Protein AF-A0A1B6IFI0-F1 (afdb_monomer_lite)

Organism: NCBI:txid320908

Structure (mmCIF, N/CA/C/O backbone):
data_AF-A0A1B6IFI0-F1
#
_entry.id   AF-A0A1B6IFI0-F1
#
loop_
_atom_site.group_PDB
_atom_site.id
_atom_site.type_symbol
_atom_site.label_atom_id
_atom_site.label_alt_id
_atom_site.label_comp_id
_atom_site.label_asym_id
_atom_site.label_entity_id
_atom_site.label_seq_id
_atom_site.pdbx_PDB_ins_code
_atom_site.Cartn_x
_atom_site.Cartn_y
_atom_site.Cartn_z
_atom_site.occupancy
_atom_site.B_iso_or_equiv
_atom_site.auth_seq_id
_atom_site.auth_comp_id
_atom_site.auth_asym_id
_atom_site.auth_atom_id
_atom_site.pdbx_PDB_model_num
ATOM 1 N N . MET A 1 1 ? 90.945 -7.668 -71.531 1.00 43.22 1 MET A N 1
ATOM 2 C CA . MET A 1 1 ? 91.326 -7.319 -70.147 1.00 43.22 1 MET A CA 1
ATOM 3 C C . MET A 1 1 ? 90.158 -6.629 -69.478 1.00 43.22 1 MET A C 1
ATOM 5 O O . MET A 1 1 ? 89.790 -5.528 -69.859 1.00 43.22 1 MET A O 1
ATOM 9 N N . PHE A 1 2 ? 89.547 -7.349 -68.543 1.00 42.88 2 PHE A N 1
ATOM 10 C CA . PHE A 1 2 ? 88.543 -6.871 -67.605 1.00 42.88 2 PHE A CA 1
ATOM 11 C C . PHE A 1 2 ? 89.024 -5.601 -66.889 1.00 42.88 2 PHE A C 1
ATOM 13 O O . PHE A 1 2 ? 90.138 -5.586 -66.376 1.00 42.88 2 PHE A O 1
ATOM 20 N N . SER A 1 3 ? 88.173 -4.583 -66.767 1.00 44.81 3 SER A N 1
ATOM 21 C CA . SER A 1 3 ? 88.287 -3.635 -65.657 1.00 44.81 3 SER A CA 1
ATOM 22 C C . SER A 1 3 ? 86.923 -3.486 -65.003 1.00 44.81 3 SER A C 1
ATOM 24 O O . SER A 1 3 ? 86.019 -2.798 -65.475 1.00 44.81 3 SER A O 1
ATOM 26 N N . LEU A 1 4 ? 86.790 -4.237 -63.916 1.00 54.78 4 LEU A N 1
ATOM 27 C CA . LEU A 1 4 ? 85.692 -4.325 -62.962 1.00 54.78 4 LEU A CA 1
ATOM 28 C C . LEU A 1 4 ? 85.466 -3.006 -62.190 1.00 54.78 4 LEU A C 1
ATOM 30 O O . LEU A 1 4 ? 85.262 -3.033 -60.984 1.00 54.78 4 LEU A O 1
ATOM 34 N N . VAL A 1 5 ? 85.492 -1.839 -62.839 1.00 56.81 5 VAL A N 1
ATOM 35 C CA . VAL A 1 5 ? 85.376 -0.545 -62.130 1.00 56.81 5 VAL A CA 1
ATOM 36 C C . VAL A 1 5 ? 83.971 0.067 -62.217 1.00 56.81 5 VAL A C 1
ATOM 38 O O . VAL A 1 5 ? 83.626 0.931 -61.420 1.00 56.81 5 VAL A O 1
ATOM 41 N N . GLN A 1 6 ? 83.074 -0.462 -63.056 1.00 54.28 6 GLN A N 1
ATOM 42 C CA . GLN A 1 6 ? 81.660 -0.042 -63.058 1.00 54.28 6 GLN A CA 1
ATOM 43 C C . GLN A 1 6 ? 80.731 -0.877 -62.159 1.00 54.28 6 GLN A C 1
ATOM 45 O O . GLN A 1 6 ? 79.549 -0.563 -62.049 1.00 54.28 6 GLN A O 1
ATOM 50 N N . ARG A 1 7 ? 81.230 -1.912 -61.465 1.00 52.59 7 ARG A N 1
ATOM 51 C CA . ARG A 1 7 ? 80.404 -2.732 -60.550 1.00 52.59 7 ARG A CA 1
ATOM 52 C C . ARG A 1 7 ? 80.534 -2.376 -59.067 1.00 52.59 7 ARG A C 1
ATOM 54 O O . ARG A 1 7 ? 79.686 -2.800 -58.287 1.00 52.59 7 ARG A O 1
ATOM 61 N N . ILE A 1 8 ? 81.534 -1.586 -58.672 1.00 53.62 8 ILE A N 1
ATOM 62 C CA . ILE A 1 8 ? 81.808 -1.322 -57.247 1.00 53.62 8 ILE A CA 1
ATOM 63 C C . ILE A 1 8 ? 80.879 -0.237 -56.669 1.00 53.62 8 ILE A C 1
ATOM 65 O O . ILE A 1 8 ? 80.496 -0.308 -55.503 1.00 53.62 8 ILE A O 1
ATOM 69 N N . ASN A 1 9 ? 80.399 0.707 -57.483 1.00 58.53 9 ASN A N 1
ATOM 70 C CA . ASN A 1 9 ? 79.661 1.858 -56.946 1.00 58.53 9 ASN A CA 1
ATOM 71 C C . ASN A 1 9 ? 78.161 1.598 -56.723 1.00 58.53 9 ASN A C 1
ATOM 73 O O . ASN A 1 9 ? 77.570 2.183 -55.822 1.00 58.53 9 ASN A O 1
ATOM 77 N N . ALA A 1 10 ? 77.527 0.696 -57.480 1.00 56.41 10 ALA A N 1
ATOM 78 C CA . ALA A 1 10 ? 76.082 0.463 -57.354 1.00 56.41 10 ALA A CA 1
ATOM 79 C C . ALA A 1 10 ? 75.700 -0.363 -56.108 1.00 56.41 10 ALA A C 1
ATOM 81 O O . ALA A 1 10 ? 74.635 -0.152 -55.527 1.00 56.41 10 ALA A O 1
ATOM 82 N N . LEU A 1 11 ? 76.569 -1.291 -55.685 1.00 57.09 11 LEU A N 1
ATOM 83 C CA . LEU A 1 11 ? 76.360 -2.111 -54.485 1.00 57.09 11 LEU A CA 1
ATOM 84 C C . LEU A 1 11 ? 76.572 -1.300 -53.200 1.00 57.09 11 LEU A C 1
ATOM 86 O O . LEU A 1 11 ? 75.795 -1.448 -52.260 1.00 57.09 11 LEU A O 1
ATOM 90 N N . SER A 1 12 ? 77.563 -0.402 -53.197 1.00 59.94 12 SER A N 1
ATOM 91 C CA . SER A 1 12 ? 77.861 0.482 -52.064 1.00 59.94 12 SER A CA 1
ATOM 92 C C . SER A 1 12 ? 76.740 1.503 -51.822 1.00 59.94 12 SER A C 1
ATOM 94 O O . SER A 1 12 ? 76.263 1.653 -50.702 1.00 59.94 12 SER A O 1
ATOM 96 N N . ILE A 1 13 ? 76.204 2.112 -52.890 1.00 59.84 13 ILE A N 1
ATOM 97 C CA . ILE A 1 13 ? 75.098 3.083 -52.788 1.00 59.84 13 ILE A CA 1
ATOM 98 C C . ILE A 1 13 ? 73.810 2.418 -52.281 1.00 59.84 13 ILE A C 1
ATOM 100 O O . ILE A 1 13 ? 73.127 2.979 -51.426 1.00 59.84 13 ILE A O 1
ATOM 104 N N . LYS A 1 14 ? 73.487 1.203 -52.753 1.00 57.88 14 LYS A N 1
ATOM 105 C CA . LYS A 1 14 ? 72.350 0.435 -52.220 1.00 57.88 14 LYS A CA 1
ATOM 106 C C . LYS A 1 14 ? 72.544 0.117 -50.738 1.00 57.88 14 LYS A C 1
ATOM 108 O O . LYS A 1 14 ? 71.630 0.365 -49.961 1.00 57.88 14 LYS A O 1
ATOM 113 N N . ALA A 1 15 ? 73.725 -0.365 -50.342 1.00 60.06 15 ALA A N 1
ATOM 114 C CA . ALA A 1 15 ? 74.034 -0.677 -48.947 1.00 60.06 15 ALA A CA 1
ATOM 115 C C . ALA A 1 15 ? 73.884 0.546 -48.020 1.00 60.06 15 ALA A C 1
ATOM 117 O O . ALA A 1 15 ? 73.305 0.413 -46.946 1.00 60.06 15 ALA A O 1
ATOM 118 N N . GLN A 1 16 ? 74.298 1.739 -48.466 1.00 57.91 16 GLN A N 1
ATOM 119 C CA . GLN A 1 16 ? 74.162 2.991 -47.707 1.00 57.91 16 GLN A CA 1
ATOM 120 C C . GLN A 1 16 ? 72.702 3.461 -47.544 1.00 57.91 16 GLN A C 1
ATOM 122 O O . GLN A 1 16 ? 72.345 4.050 -46.525 1.00 57.91 16 GLN A O 1
ATOM 127 N N . ILE A 1 17 ? 71.838 3.210 -48.536 1.00 58.06 17 ILE A N 1
ATOM 128 C CA . ILE A 1 17 ? 70.408 3.564 -48.471 1.00 58.06 17 ILE A CA 1
ATOM 129 C C . ILE A 1 17 ? 69.674 2.663 -47.464 1.00 58.06 17 ILE A C 1
ATOM 131 O O . ILE A 1 17 ? 68.811 3.141 -46.729 1.00 58.06 17 ILE A O 1
ATOM 135 N N . TYR A 1 18 ? 70.039 1.378 -47.373 1.00 57.50 18 TYR A N 1
ATOM 136 C CA . TYR A 1 18 ? 69.398 0.438 -46.445 1.00 57.50 18 TYR A CA 1
ATOM 137 C C . TYR A 1 18 ? 69.773 0.668 -44.974 1.00 57.50 18 TYR A C 1
ATOM 139 O O . TYR A 1 18 ? 68.960 0.375 -44.100 1.00 57.50 18 TYR A O 1
ATOM 147 N N . THR A 1 19 ? 70.954 1.218 -44.671 1.00 57.12 19 THR A N 1
ATOM 148 C CA . THR A 1 19 ? 71.347 1.502 -43.279 1.00 57.12 19 THR A CA 1
ATOM 149 C C . THR A 1 19 ? 70.614 2.704 -42.686 1.00 57.12 19 THR A C 1
ATOM 151 O O . THR A 1 19 ? 70.298 2.697 -41.500 1.00 57.12 19 THR A O 1
ATOM 154 N N . ASN A 1 20 ? 70.290 3.715 -43.498 1.00 57.56 20 ASN A N 1
ATOM 155 C CA . ASN A 1 20 ? 69.683 4.957 -43.003 1.00 57.56 20 ASN A CA 1
ATOM 156 C C . ASN A 1 20 ? 68.169 4.840 -42.761 1.00 57.56 20 ASN A C 1
ATOM 158 O O . ASN A 1 20 ? 67.627 5.562 -41.933 1.00 57.56 20 ASN A O 1
ATOM 162 N N . VAL A 1 21 ? 67.491 3.897 -43.424 1.00 56.75 21 VAL A N 1
ATOM 163 C CA . VAL A 1 21 ? 66.049 3.641 -43.231 1.00 56.75 21 VAL A CA 1
ATOM 164 C C . VAL A 1 21 ? 65.765 2.871 -41.931 1.00 56.75 21 VAL A C 1
ATOM 166 O O . VAL A 1 21 ? 64.650 2.909 -41.420 1.00 56.75 21 VAL A O 1
ATOM 169 N N . LEU A 1 22 ? 66.763 2.186 -41.360 1.00 56.03 22 LEU A N 1
ATOM 170 C CA . LEU A 1 22 ? 66.573 1.313 -40.193 1.00 56.03 22 LEU A CA 1
ATOM 171 C C . LEU A 1 22 ? 66.875 1.977 -38.838 1.00 56.03 22 LEU A C 1
ATOM 173 O O . LEU A 1 22 ? 66.548 1.393 -37.807 1.00 56.03 22 LEU A O 1
ATOM 177 N N . ALA A 1 23 ? 67.468 3.175 -38.812 1.00 54.25 23 ALA A N 1
ATOM 178 C CA . ALA A 1 23 ? 67.821 3.865 -37.565 1.00 54.25 23 ALA A CA 1
ATOM 179 C C . ALA A 1 23 ? 66.825 4.968 -37.149 1.00 54.25 23 ALA A C 1
ATOM 181 O O . ALA A 1 23 ? 66.835 5.394 -35.995 1.00 54.25 23 ALA A O 1
ATOM 182 N N . GLU A 1 24 ? 65.909 5.379 -38.031 1.00 57.81 24 GLU A N 1
ATOM 183 C CA . GLU A 1 24 ? 64.777 6.259 -37.701 1.00 57.81 24 GLU A CA 1
ATOM 184 C C . GLU A 1 24 ? 63.541 5.448 -37.292 1.00 57.81 24 GLU A C 1
ATOM 186 O O . GLU A 1 24 ? 62.456 5.554 -37.854 1.00 57.81 24 GLU A O 1
ATOM 191 N N . ALA A 1 25 ? 63.692 4.607 -36.276 1.00 56.91 25 ALA A N 1
ATOM 192 C CA . ALA A 1 25 ? 62.550 4.035 -35.581 1.00 56.91 25 ALA A CA 1
ATOM 193 C C . ALA A 1 25 ? 62.842 4.041 -34.084 1.00 56.91 25 ALA A C 1
ATOM 195 O O . ALA A 1 25 ? 63.035 3.008 -33.445 1.00 56.91 25 ALA A O 1
ATOM 196 N N . VAL A 1 26 ? 62.861 5.246 -33.508 1.00 61.31 26 VAL A N 1
ATOM 197 C CA . VAL A 1 26 ? 62.594 5.434 -32.081 1.00 61.31 26 VAL A CA 1
ATOM 198 C C . VAL A 1 26 ? 61.193 4.882 -31.829 1.00 61.31 26 VAL A C 1
ATOM 200 O O . VAL A 1 26 ? 60.188 5.576 -31.970 1.00 61.31 26 VAL A O 1
ATOM 203 N N . ILE A 1 27 ? 61.106 3.602 -31.475 1.00 59.66 27 ILE A N 1
ATOM 204 C CA . ILE A 1 27 ? 59.866 3.008 -30.990 1.00 59.66 27 ILE A CA 1
ATOM 205 C C . ILE A 1 27 ? 59.710 3.490 -29.548 1.00 59.66 27 ILE A C 1
ATOM 207 O O . ILE A 1 27 ? 60.018 2.775 -28.592 1.00 59.66 27 ILE A O 1
ATOM 211 N N . SER A 1 28 ? 59.226 4.723 -29.381 1.00 64.12 28 SER A N 1
ATOM 212 C CA . SER A 1 28 ? 58.573 5.093 -28.132 1.00 64.12 28 SER A CA 1
ATOM 213 C C . SER A 1 28 ? 57.324 4.217 -28.031 1.00 64.12 28 SER A C 1
ATOM 215 O O . SER A 1 28 ? 56.277 4.480 -28.620 1.00 64.12 28 SER A O 1
ATOM 217 N N . ARG A 1 29 ? 57.440 3.087 -27.328 1.00 59.38 29 ARG A N 1
ATOM 218 C CA . ARG A 1 29 ? 56.262 2.331 -26.906 1.00 59.38 29 ARG A CA 1
ATOM 219 C C . ARG A 1 29 ? 55.622 3.163 -25.810 1.00 59.38 29 ARG A C 1
ATOM 221 O O . ARG A 1 29 ? 55.911 2.977 -24.632 1.00 59.38 29 ARG A O 1
ATOM 228 N N . GLY A 1 30 ? 54.842 4.161 -26.222 1.00 61.75 30 GLY A N 1
ATOM 229 C CA . GLY A 1 30 ? 54.028 4.949 -25.317 1.00 61.75 30 GLY A CA 1
ATOM 230 C C . GLY A 1 30 ? 53.283 3.999 -24.390 1.00 61.75 30 GLY A C 1
ATOM 231 O O . GLY A 1 30 ? 52.768 2.968 -24.830 1.00 61.75 30 GLY A O 1
ATOM 232 N N . ALA A 1 31 ? 53.269 4.327 -23.099 1.00 65.06 31 ALA A N 1
ATOM 233 C CA . ALA A 1 31 ? 52.416 3.647 -22.145 1.00 65.06 31 ALA A CA 1
ATOM 234 C C . ALA A 1 31 ? 51.014 3.543 -22.757 1.00 65.06 31 ALA A C 1
ATOM 236 O O . ALA A 1 31 ? 50.441 4.562 -23.160 1.00 65.06 31 ALA A O 1
ATOM 237 N N . SER A 1 32 ? 50.480 2.321 -22.862 1.00 65.00 32 SER A N 1
ATOM 238 C CA . SER A 1 32 ? 49.074 2.140 -23.206 1.00 65.00 32 SER A CA 1
ATOM 239 C C . SER A 1 32 ? 48.291 3.017 -22.245 1.00 65.00 32 SER A C 1
ATOM 241 O O . SER A 1 32 ? 48.352 2.821 -21.028 1.00 65.00 32 SER A O 1
ATOM 243 N N . LYS A 1 33 ? 47.605 4.022 -22.795 1.00 64.50 33 LYS A N 1
ATOM 244 C CA . LYS A 1 33 ? 46.722 4.896 -22.031 1.00 64.50 33 LYS A CA 1
ATOM 245 C C . LYS A 1 33 ? 45.858 3.994 -21.160 1.00 64.50 33 LYS A C 1
ATOM 247 O O . LYS A 1 33 ? 45.363 2.975 -21.645 1.00 64.50 33 LYS A O 1
ATOM 252 N N . LYS A 1 34 ? 45.706 4.332 -19.879 1.00 65.25 34 LYS A N 1
ATOM 253 C CA . LYS A 1 34 ? 44.758 3.651 -18.998 1.00 65.25 34 LYS A CA 1
ATOM 254 C C . LYS A 1 34 ? 43.383 3.856 -19.634 1.00 65.25 34 LYS A C 1
ATOM 256 O O . LYS A 1 34 ? 42.775 4.910 -19.470 1.00 65.25 34 LYS A O 1
ATOM 261 N N . ALA A 1 35 ? 42.949 2.907 -20.458 1.00 67.00 35 ALA A N 1
ATOM 262 C CA . ALA A 1 35 ? 41.643 2.922 -21.085 1.00 67.00 35 ALA A CA 1
ATOM 263 C C . ALA A 1 35 ? 40.651 2.570 -19.978 1.00 67.00 35 ALA A C 1
ATOM 265 O O . ALA A 1 35 ? 40.267 1.419 -19.797 1.00 67.00 35 ALA A O 1
ATOM 266 N N . GLY A 1 36 ? 40.323 3.563 -19.151 1.00 71.31 36 GLY A N 1
ATOM 267 C CA . GLY A 1 36 ? 39.222 3.460 -18.214 1.00 71.31 36 GLY A CA 1
ATOM 268 C C . GLY A 1 36 ? 37.954 3.279 -19.032 1.00 71.31 36 GLY A C 1
ATOM 269 O O . GLY A 1 36 ? 37.512 4.213 -19.699 1.00 71.31 36 GLY A O 1
ATOM 270 N N . GLY A 1 37 ? 37.396 2.070 -19.027 1.00 76.31 37 GLY A N 1
ATOM 271 C CA . GLY A 1 37 ? 36.062 1.850 -19.561 1.00 76.31 37 GLY A CA 1
ATOM 272 C C . GLY A 1 37 ? 35.095 2.765 -18.819 1.00 76.31 37 GLY A C 1
ATOM 273 O O . GLY A 1 37 ? 35.035 2.737 -17.590 1.00 76.31 37 GLY A O 1
ATOM 274 N N . SER A 1 38 ? 34.358 3.600 -19.553 1.00 75.19 38 SER A N 1
ATOM 275 C CA . SER A 1 38 ? 33.235 4.324 -18.965 1.00 75.19 38 SER A CA 1
ATOM 276 C C . SER A 1 38 ? 32.259 3.286 -18.422 1.00 75.19 38 SER A C 1
ATOM 278 O O . SER A 1 38 ? 31.816 2.394 -19.154 1.00 75.19 38 SER A O 1
ATOM 280 N N . THR A 1 39 ? 31.954 3.361 -17.129 1.00 74.00 39 THR A N 1
ATOM 281 C CA . THR A 1 39 ? 30.916 2.521 -16.551 1.00 74.00 39 THR A CA 1
ATOM 282 C C . THR A 1 39 ? 29.591 2.933 -17.187 1.00 74.00 39 THR A C 1
ATOM 284 O O . THR A 1 39 ? 29.058 4.008 -16.922 1.00 74.00 39 THR A O 1
ATOM 287 N N . LYS A 1 40 ? 29.027 2.074 -18.046 1.00 74.31 40 LYS A N 1
ATOM 288 C CA . LYS A 1 40 ? 27.644 2.209 -18.532 1.00 74.31 40 LYS A CA 1
ATOM 289 C C . LYS A 1 40 ? 26.680 1.791 -17.425 1.00 74.31 40 LYS A C 1
ATOM 291 O O . LYS A 1 40 ? 25.867 0.885 -17.579 1.00 74.31 40 LYS A O 1
ATOM 296 N N . ASN A 1 41 ? 26.802 2.431 -16.270 1.00 75.06 41 ASN A N 1
ATOM 297 C CA . ASN A 1 41 ? 25.841 2.264 -15.205 1.00 75.06 41 ASN A CA 1
ATOM 298 C C . ASN A 1 41 ? 24.624 3.086 -15.615 1.00 75.06 41 ASN A C 1
ATOM 300 O O . ASN A 1 41 ? 24.639 4.313 -15.527 1.00 75.06 41 ASN A O 1
ATOM 304 N N . HIS A 1 42 ? 23.570 2.410 -16.072 1.00 73.12 42 HIS A N 1
ATOM 305 C CA . HIS A 1 42 ? 22.232 2.985 -16.221 1.00 73.12 42 HIS A CA 1
ATOM 306 C C . HIS A 1 42 ? 21.655 3.260 -14.822 1.00 73.12 42 HIS A C 1
ATOM 308 O O . HIS A 1 42 ? 20.724 2.611 -14.351 1.00 73.12 42 HIS A O 1
ATOM 314 N N . GLY A 1 43 ? 22.316 4.161 -14.099 1.00 75.38 43 GLY A N 1
ATOM 315 C CA . GLY A 1 43 ? 22.054 4.475 -12.711 1.00 75.38 43 GLY A CA 1
ATOM 316 C C . GLY A 1 43 ? 20.896 5.450 -12.586 1.00 75.38 43 GLY A C 1
ATOM 317 O O . GLY A 1 43 ? 20.816 6.437 -13.309 1.00 75.38 43 GLY A O 1
ATOM 318 N N . ASN A 1 44 ? 20.058 5.180 -11.589 1.00 73.06 44 ASN A N 1
ATOM 319 C CA . ASN A 1 44 ? 18.941 5.991 -11.104 1.00 73.06 44 ASN A CA 1
ATOM 320 C C . ASN A 1 44 ? 17.619 5.825 -11.859 1.00 73.06 44 ASN A C 1
ATOM 322 O O . ASN A 1 44 ? 17.075 6.751 -12.461 1.00 73.06 44 ASN A O 1
ATOM 326 N N . ALA A 1 45 ? 16.998 4.658 -11.668 1.00 79.19 45 ALA A N 1
ATOM 327 C CA . ALA A 1 45 ? 15.546 4.578 -11.748 1.00 79.19 45 ALA A CA 1
ATOM 328 C C . ALA A 1 45 ? 14.928 5.511 -10.690 1.00 79.19 45 ALA A C 1
ATOM 330 O O . ALA A 1 45 ? 15.278 5.455 -9.507 1.00 79.19 45 ALA A O 1
ATOM 331 N N . ARG A 1 46 ? 13.985 6.367 -11.106 1.00 87.69 46 ARG A N 1
ATOM 332 C CA . ARG A 1 46 ? 13.248 7.232 -10.175 1.00 87.69 46 ARG A CA 1
ATOM 333 C C . ARG A 1 46 ? 12.596 6.375 -9.089 1.00 87.69 46 ARG A C 1
ATOM 335 O O . ARG A 1 46 ? 11.911 5.392 -9.390 1.00 87.69 46 ARG A O 1
ATOM 342 N N . ARG A 1 47 ? 12.782 6.767 -7.823 1.00 82.88 47 ARG A N 1
ATOM 343 C CA . ARG A 1 47 ? 12.134 6.101 -6.687 1.00 82.88 47 ARG A CA 1
ATOM 344 C C . ARG A 1 47 ? 10.622 6.124 -6.892 1.00 82.88 47 ARG A C 1
ATOM 346 O O . ARG A 1 47 ? 10.019 7.177 -7.096 1.00 82.88 47 ARG A O 1
ATOM 353 N N . LYS A 1 48 ? 10.003 4.948 -6.832 1.00 88.19 48 LYS A N 1
ATOM 354 C CA . LYS A 1 48 ? 8.545 4.825 -6.858 1.00 88.19 48 LYS A CA 1
ATOM 355 C C . LYS A 1 48 ? 8.029 5.209 -5.472 1.00 88.19 48 LYS A C 1
ATOM 357 O O . LYS A 1 48 ? 8.510 4.671 -4.481 1.00 88.19 48 LYS A O 1
ATOM 362 N N . ARG A 1 49 ? 7.056 6.123 -5.403 1.00 92.06 49 ARG A N 1
ATOM 363 C CA . ARG A 1 49 ? 6.428 6.610 -4.157 1.00 92.06 49 ARG A CA 1
ATOM 364 C C . ARG A 1 49 ? 5.490 5.554 -3.547 1.00 92.06 49 ARG A C 1
ATOM 366 O O . ARG A 1 49 ? 4.282 5.775 -3.469 1.00 92.06 49 ARG A O 1
ATOM 373 N N . ARG A 1 50 ? 6.036 4.382 -3.222 1.00 93.25 50 ARG A N 1
ATOM 374 C CA . ARG A 1 50 ? 5.359 3.263 -2.548 1.00 93.25 50 ARG A CA 1
ATOM 375 C C . ARG A 1 50 ? 5.321 3.511 -1.036 1.00 93.25 50 ARG A C 1
ATOM 377 O O . ARG A 1 50 ? 6.142 4.268 -0.530 1.00 93.25 50 ARG A O 1
ATOM 384 N N . GLY A 1 51 ? 4.362 2.905 -0.350 1.00 94.06 51 GLY A N 1
ATOM 385 C CA . GLY A 1 51 ? 4.146 3.051 1.086 1.00 94.06 51 GLY A CA 1
ATOM 386 C C . GLY A 1 51 ? 2.668 3.031 1.471 1.00 94.06 51 GLY A C 1
ATOM 387 O O . GLY A 1 51 ? 1.786 2.801 0.636 1.00 94.06 51 GLY A O 1
ATOM 388 N N . ILE A 1 52 ? 2.423 3.297 2.750 1.00 95.38 52 ILE A N 1
ATOM 389 C CA . ILE A 1 52 ? 1.093 3.417 3.349 1.00 95.38 52 ILE A CA 1
ATOM 390 C C . ILE A 1 52 ? 0.439 4.718 2.865 1.00 95.38 52 ILE A C 1
ATOM 392 O O . ILE A 1 52 ? 1.071 5.775 2.830 1.00 95.38 52 ILE A O 1
ATOM 396 N N . ARG A 1 53 ? -0.826 4.638 2.454 1.00 95.75 53 ARG A N 1
ATOM 397 C CA . ARG A 1 53 ? -1.652 5.786 2.045 1.00 95.75 53 ARG A CA 1
ATOM 398 C C . ARG A 1 53 ? -2.624 6.210 3.132 1.00 95.75 53 ARG A C 1
ATOM 400 O O . ARG A 1 53 ? -2.909 7.399 3.256 1.00 95.75 53 ARG A O 1
ATOM 407 N N . VAL A 1 54 ? -3.110 5.249 3.909 1.00 96.19 54 VAL A N 1
ATOM 408 C CA . VAL A 1 54 ? -4.039 5.477 5.009 1.00 96.19 54 VAL A CA 1
ATOM 409 C C . VAL A 1 54 ? -3.503 4.783 6.253 1.00 96.19 54 VAL A C 1
ATOM 411 O O . VAL A 1 54 ? -3.196 3.598 6.207 1.00 96.19 54 VAL A O 1
ATOM 414 N N . GLN A 1 55 ? -3.364 5.549 7.333 1.00 95.44 55 GLN A N 1
ATOM 415 C CA . GLN A 1 55 ? -2.907 5.058 8.633 1.00 95.44 55 GLN A CA 1
ATOM 416 C C . GLN A 1 55 ? -4.037 4.354 9.399 1.00 95.44 55 GLN A C 1
ATOM 418 O O . GLN A 1 55 ? -5.216 4.524 9.073 1.00 95.44 55 GLN A O 1
ATOM 423 N N . ASP A 1 56 ? -3.661 3.597 10.431 1.00 95.62 56 ASP A N 1
ATOM 424 C CA . ASP A 1 56 ? -4.590 2.965 11.375 1.00 95.62 56 ASP A CA 1
ATOM 425 C C . ASP A 1 56 ? -5.588 3.976 11.966 1.00 95.62 56 ASP A C 1
ATOM 427 O O . ASP A 1 56 ? -5.260 5.144 12.183 1.00 95.62 56 ASP A O 1
ATOM 431 N N . GLY A 1 57 ? -6.822 3.536 12.210 1.00 96.00 57 GLY A N 1
ATOM 432 C CA . GLY A 1 57 ? -7.863 4.338 12.856 1.00 96.00 57 GLY A CA 1
ATOM 433 C C . GLY A 1 57 ? -8.590 5.324 11.939 1.00 96.00 57 GLY A C 1
ATOM 434 O O . GLY A 1 57 ? -9.536 5.980 12.373 1.00 96.00 57 GLY A O 1
ATOM 435 N N . ARG A 1 58 ? -8.211 5.428 10.659 1.00 97.12 58 ARG A N 1
ATOM 436 C CA . ARG A 1 58 ? -8.874 6.333 9.713 1.00 97.12 58 ARG A CA 1
ATOM 437 C C . ARG A 1 58 ? -10.054 5.666 9.008 1.00 97.12 58 ARG A C 1
ATOM 439 O O . ARG A 1 58 ? -9.956 4.524 8.562 1.00 97.12 58 ARG A O 1
ATOM 446 N N . PHE A 1 59 ? -11.151 6.409 8.863 1.00 97.31 59 PHE A N 1
ATOM 447 C CA . PHE A 1 59 ? -12.304 5.987 8.070 1.00 97.31 59 PHE A CA 1
ATOM 448 C C . PHE A 1 59 ? -12.010 6.108 6.568 1.00 97.31 59 PHE A C 1
ATOM 450 O O . PHE A 1 59 ? -11.494 7.131 6.107 1.00 97.31 59 PHE A O 1
ATOM 457 N N . VAL A 1 60 ? -12.347 5.071 5.805 1.00 97.56 60 VAL A N 1
ATOM 458 C CA . VAL A 1 60 ? -12.150 4.989 4.355 1.00 97.56 60 VAL A CA 1
ATOM 459 C C . VAL A 1 60 ? -13.420 4.551 3.645 1.00 97.56 60 VAL A C 1
ATOM 461 O O . VAL A 1 60 ? -14.229 3.800 4.183 1.00 97.56 60 VAL A O 1
ATOM 464 N N . GLN A 1 61 ? -13.567 4.998 2.400 1.00 97.88 61 GLN A N 1
ATOM 465 C CA . GLN A 1 61 ? -14.614 4.526 1.500 1.00 97.88 61 GLN A CA 1
ATOM 466 C C . GLN A 1 61 ? -14.154 3.274 0.742 1.00 97.88 61 GLN A C 1
ATOM 468 O O . GLN A 1 61 ? -12.950 3.024 0.591 1.00 97.88 61 GLN A O 1
ATOM 473 N N . LYS A 1 62 ? -15.110 2.514 0.202 1.00 97.25 62 LYS A N 1
ATOM 474 C CA . LYS A 1 62 ? -14.825 1.407 -0.721 1.00 97.25 62 LYS A CA 1
ATOM 475 C C . LYS A 1 62 ? -13.958 1.883 -1.896 1.00 97.25 62 LYS A C 1
ATOM 477 O O . LYS A 1 62 ? -14.184 2.948 -2.458 1.00 97.25 62 LYS A O 1
ATOM 482 N N . GLY A 1 63 ? -12.971 1.076 -2.269 1.00 96.12 63 GLY A N 1
ATOM 483 C CA . GLY A 1 63 ? -12.026 1.346 -3.354 1.00 96.12 63 GLY A CA 1
ATOM 484 C C . GLY A 1 63 ? -10.826 2.206 -2.952 1.00 96.12 63 GLY A C 1
ATOM 485 O O . GLY A 1 63 ? -9.924 2.402 -3.763 1.00 96.12 63 GLY A O 1
ATOM 486 N N . THR A 1 64 ? -10.765 2.693 -1.709 1.00 97.31 64 THR A N 1
ATOM 487 C CA . THR A 1 64 ? -9.616 3.478 -1.239 1.00 97.31 64 THR A CA 1
ATOM 488 C C . THR A 1 64 ? -8.362 2.607 -1.196 1.00 97.31 64 THR A C 1
ATOM 490 O O . THR A 1 64 ? -8.371 1.524 -0.611 1.00 97.31 64 THR A O 1
ATOM 493 N N . ILE A 1 65 ? -7.265 3.091 -1.782 1.00 96.88 65 ILE A N 1
ATOM 494 C CA . ILE A 1 65 ? -5.960 2.424 -1.709 1.00 96.88 65 ILE A CA 1
ATOM 495 C C . ILE A 1 65 ? -5.395 2.6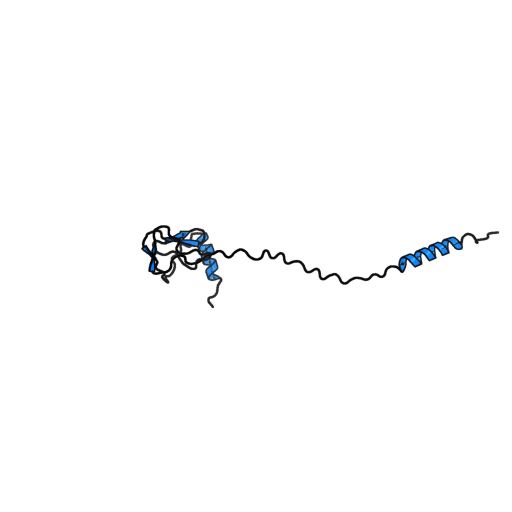01 -0.299 1.00 96.88 65 ILE A C 1
ATOM 497 O O . ILE A 1 65 ? -5.205 3.729 0.154 1.00 96.88 65 ILE A O 1
ATOM 501 N N . LEU A 1 66 ? -5.085 1.489 0.364 1.00 96.12 66 LEU A N 1
ATOM 502 C CA . LEU A 1 66 ? -4.540 1.457 1.720 1.00 96.12 66 LEU A CA 1
ATOM 503 C C . LEU A 1 66 ? -3.011 1.465 1.697 1.00 96.12 66 LEU A C 1
ATOM 505 O O . LEU A 1 66 ? -2.381 2.309 2.334 1.00 96.12 66 LEU A O 1
ATOM 509 N N . VAL A 1 67 ? -2.407 0.566 0.914 1.00 96.12 67 VAL A N 1
ATOM 510 C CA . VAL A 1 67 ? -0.949 0.390 0.844 1.00 96.12 67 VAL A CA 1
ATOM 511 C C . VAL A 1 67 ? -0.518 0.091 -0.586 1.00 96.12 67 VAL A C 1
ATOM 513 O O . VAL A 1 67 ? -1.092 -0.755 -1.267 1.00 96.12 67 VAL A O 1
ATOM 516 N N . LEU A 1 68 ? 0.543 0.763 -1.031 1.00 95.31 68 LEU A N 1
ATOM 517 C CA . LEU A 1 68 ? 1.260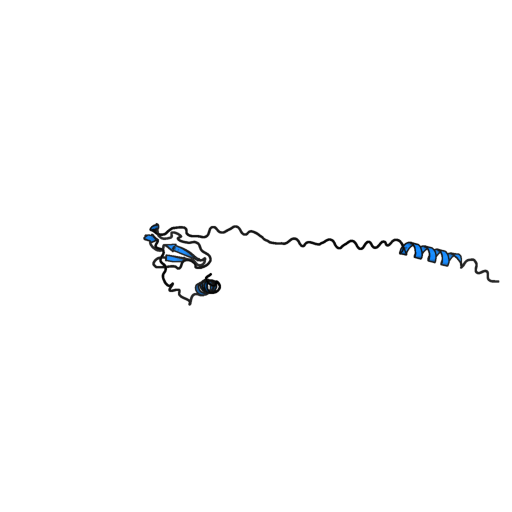 0.439 -2.261 1.00 95.31 68 LEU A CA 1
ATOM 518 C C . LEU A 1 68 ? 2.595 -0.190 -1.892 1.00 95.31 68 LEU A C 1
ATOM 520 O O . LEU A 1 68 ? 3.509 0.515 -1.477 1.00 95.31 68 LEU A O 1
ATOM 524 N N . GLN A 1 69 ? 2.743 -1.487 -2.106 1.00 91.38 69 GLN A N 1
ATOM 525 C CA . GLN A 1 69 ? 3.976 -2.214 -1.801 1.00 91.38 69 GLN A CA 1
ATOM 526 C C . GLN A 1 69 ? 4.507 -2.926 -3.047 1.00 91.38 69 GLN A C 1
ATOM 528 O O . GLN A 1 69 ? 3.957 -2.777 -4.139 1.00 91.38 69 GLN A O 1
ATOM 533 N N . ARG A 1 70 ? 5.665 -3.571 -2.927 1.00 87.44 70 ARG A N 1
ATOM 534 C CA . ARG A 1 70 ? 6.233 -4.422 -3.987 1.00 87.44 70 ARG A CA 1
ATOM 535 C C . ARG A 1 70 ? 6.372 -5.848 -3.479 1.00 87.44 70 ARG A C 1
ATOM 537 O O . ARG A 1 70 ? 5.942 -6.762 -4.165 1.00 87.44 70 ARG A O 1
ATOM 544 N N . ASN A 1 71 ? 6.922 -5.976 -2.279 1.00 85.38 71 ASN A N 1
ATOM 545 C CA . ASN A 1 71 ? 6.927 -7.210 -1.512 1.00 85.38 71 ASN A CA 1
ATOM 546 C C . ASN A 1 71 ? 5.769 -7.159 -0.510 1.00 85.38 71 ASN A C 1
ATOM 548 O O . ASN A 1 71 ? 5.293 -6.068 -0.180 1.00 85.38 71 ASN A O 1
ATOM 552 N N . LEU A 1 72 ? 5.323 -8.322 -0.052 1.00 84.50 72 LEU A N 1
ATOM 553 C CA . LEU A 1 72 ? 4.184 -8.463 0.846 1.00 84.50 72 LEU A CA 1
ATOM 554 C C . LEU A 1 72 ? 4.609 -8.159 2.293 1.00 84.50 72 LEU A C 1
ATOM 556 O O . LEU A 1 72 ? 4.961 -9.060 3.039 1.00 84.50 72 LEU A O 1
ATOM 560 N N . ILE A 1 73 ? 4.645 -6.876 2.662 1.00 87.19 73 ILE A N 1
ATOM 561 C CA . ILE A 1 73 ? 4.918 -6.436 4.044 1.00 87.19 73 ILE A CA 1
ATOM 562 C C . ILE A 1 73 ? 3.616 -6.450 4.846 1.00 87.19 73 ILE A C 1
ATOM 564 O O . ILE A 1 73 ? 3.584 -6.877 5.993 1.00 87.19 73 ILE A O 1
ATOM 568 N N . PHE A 1 74 ? 2.536 -5.982 4.218 1.00 90.69 74 PHE A N 1
ATOM 569 C CA . PHE A 1 74 ? 1.187 -6.045 4.759 1.00 90.69 74 PHE A CA 1
ATOM 570 C C . PHE A 1 74 ? 0.395 -7.121 4.030 1.00 90.69 74 PHE A C 1
ATOM 572 O O . PHE A 1 74 ? 0.353 -7.145 2.793 1.00 90.69 74 PHE A O 1
ATOM 579 N N . HIS A 1 75 ? -0.254 -7.976 4.808 1.00 90.31 75 HIS A N 1
ATOM 580 C CA . HIS A 1 75 ? -1.128 -9.022 4.304 1.00 90.31 75 HIS A CA 1
ATOM 581 C C . HIS A 1 75 ? -2.563 -8.492 4.165 1.00 90.31 75 HIS A C 1
ATOM 583 O O . HIS A 1 75 ? -2.972 -7.614 4.930 1.00 90.31 75 HIS A O 1
ATOM 589 N N . PRO A 1 76 ? -3.326 -8.964 3.165 1.00 92.00 76 PRO A N 1
ATOM 590 C CA . PRO A 1 76 ? -4.746 -8.659 3.092 1.00 92.00 76 PRO A CA 1
ATOM 591 C C . PRO A 1 76 ? -5.475 -9.348 4.252 1.00 92.00 76 PRO A C 1
ATOM 593 O O . PRO A 1 76 ? -5.378 -10.561 4.404 1.00 92.00 76 PRO A O 1
ATOM 596 N N . GLY A 1 77 ? -6.189 -8.562 5.056 1.00 91.38 77 GLY A N 1
ATOM 597 C CA . GLY A 1 77 ? -7.090 -9.064 6.093 1.00 91.38 77 GLY A CA 1
ATOM 598 C C . GLY A 1 77 ? -8.550 -9.074 5.632 1.00 91.38 77 GLY A C 1
ATOM 599 O O . GLY A 1 77 ? -8.861 -9.012 4.438 1.00 91.38 77 GLY A O 1
ATOM 600 N N . LEU A 1 78 ? -9.471 -9.081 6.596 1.00 92.56 78 LEU A N 1
ATOM 601 C CA . LEU A 1 78 ? -10.908 -9.044 6.327 1.00 92.56 78 LEU A CA 1
ATOM 602 C C . LEU A 1 78 ? -11.318 -7.764 5.571 1.00 92.56 78 LEU A C 1
ATOM 604 O O . LEU A 1 78 ? -10.955 -6.655 5.958 1.00 92.56 78 LEU A O 1
ATOM 608 N N . ASN A 1 79 ? -12.130 -7.908 4.518 1.00 95.00 79 ASN A N 1
ATOM 609 C CA . ASN A 1 79 ? -12.640 -6.804 3.686 1.00 95.00 79 ASN A CA 1
ATOM 610 C C . ASN A 1 79 ? -11.555 -5.955 2.991 1.00 95.00 79 ASN A C 1
ATOM 612 O O . ASN A 1 79 ? -11.819 -4.822 2.566 1.00 95.00 79 ASN A O 1
ATOM 616 N N . VAL A 1 80 ? -10.349 -6.506 2.829 1.00 95.25 80 VAL A N 1
ATOM 617 C CA . VAL A 1 80 ? -9.249 -5.886 2.087 1.00 95.25 80 VAL A CA 1
ATOM 618 C C . VAL A 1 80 ? -8.973 -6.687 0.819 1.00 95.25 80 VAL A C 1
ATOM 620 O O . VAL A 1 80 ? -8.719 -7.885 0.855 1.00 95.25 80 VAL A O 1
ATOM 623 N N . GLY A 1 81 ? -9.003 -6.005 -0.322 1.00 93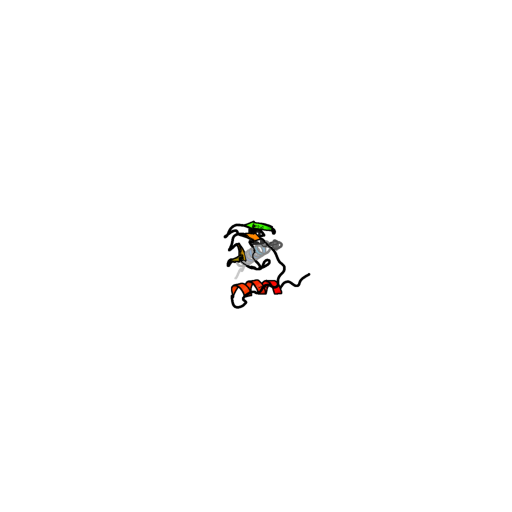.31 81 GLY A N 1
ATOM 624 C CA . GLY A 1 81 ? -8.677 -6.586 -1.616 1.00 93.31 81 GLY A CA 1
ATOM 625 C C . GLY A 1 81 ? -7.183 -6.504 -1.916 1.00 93.31 81 GLY A C 1
ATOM 626 O O . GLY A 1 81 ? -6.499 -5.567 -1.492 1.00 93.31 81 GLY A O 1
ATOM 627 N N . PHE A 1 82 ? -6.690 -7.469 -2.695 1.00 91.38 82 PHE A N 1
ATOM 628 C CA . PHE A 1 82 ? -5.297 -7.555 -3.122 1.00 91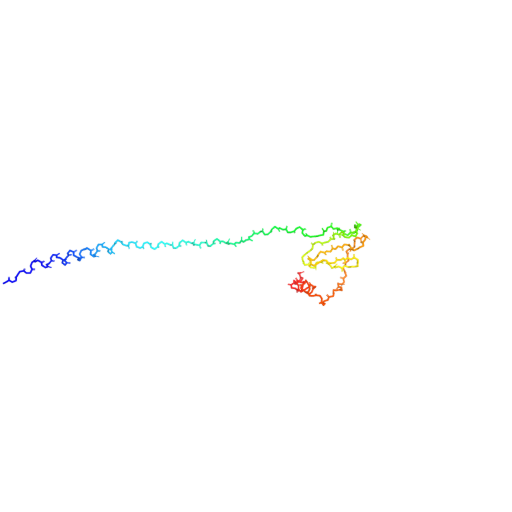.38 82 PHE A CA 1
ATOM 629 C C . PHE A 1 82 ? -5.166 -7.447 -4.645 1.00 91.38 82 PHE A C 1
ATOM 631 O O . PHE A 1 82 ? -5.775 -8.206 -5.395 1.00 91.38 82 PHE A O 1
ATOM 638 N N . GLY A 1 83 ? -4.363 -6.496 -5.119 1.00 90.31 83 GLY A N 1
ATOM 639 C CA . GLY A 1 83 ? -4.063 -6.318 -6.539 1.00 90.31 83 GLY A CA 1
ATOM 640 C C . GLY A 1 83 ? -2.805 -7.071 -6.979 1.00 90.31 83 GLY A C 1
ATOM 641 O O . GLY A 1 83 ? -1.855 -7.202 -6.215 1.00 90.31 83 GLY A O 1
ATOM 642 N N . ARG A 1 84 ? -2.729 -7.457 -8.263 1.00 86.50 84 ARG A N 1
ATOM 643 C CA . ARG A 1 84 ? -1.583 -8.184 -8.867 1.00 86.50 84 ARG A CA 1
ATOM 644 C C . ARG A 1 84 ? -0.207 -7.558 -8.587 1.00 86.50 84 ARG A C 1
ATOM 646 O O . ARG A 1 84 ? 0.804 -8.244 -8.558 1.00 86.50 84 ARG A O 1
ATOM 653 N N . ASN A 1 85 ? -0.150 -6.240 -8.424 1.00 86.69 85 ASN A N 1
ATOM 654 C CA . ASN A 1 85 ? 1.077 -5.477 -8.187 1.00 86.69 85 ASN A CA 1
ATOM 655 C C . ASN A 1 85 ? 1.407 -5.269 -6.694 1.00 86.69 85 ASN A C 1
ATOM 657 O O . ASN A 1 85 ? 2.242 -4.413 -6.388 1.00 86.69 85 ASN A O 1
ATOM 661 N N . GLY A 1 86 ? 0.731 -5.981 -5.788 1.00 88.00 86 GLY A N 1
ATOM 662 C CA . GLY A 1 86 ? 0.913 -5.865 -4.343 1.00 88.00 86 GLY A CA 1
ATOM 663 C C . GLY A 1 86 ? 0.038 -4.814 -3.662 1.00 88.00 86 GLY A C 1
ATOM 664 O O . GLY A 1 86 ? 0.226 -4.553 -2.479 1.00 88.00 86 GLY A O 1
ATOM 665 N N . THR A 1 87 ? -0.868 -4.149 -4.382 1.00 94.00 87 THR A N 1
ATOM 666 C CA . THR A 1 87 ? -1.657 -3.041 -3.816 1.00 94.00 87 THR A CA 1
ATOM 667 C C . THR A 1 87 ? -2.791 -3.560 -2.938 1.00 94.00 87 THR A C 1
ATOM 669 O O . THR A 1 87 ? -3.556 -4.412 -3.383 1.00 94.00 87 THR A O 1
ATOM 672 N N . LEU A 1 88 ? -2.939 -2.995 -1.739 1.00 94.94 88 LEU A N 1
ATOM 673 C CA . LEU A 1 88 ? -4.077 -3.243 -0.853 1.00 94.94 88 LEU A CA 1
ATOM 674 C C . LEU A 1 88 ? -5.118 -2.135 -0.997 1.00 94.94 88 LEU A C 1
ATOM 676 O O . LEU A 1 88 ? -4.764 -0.951 -1.008 1.00 94.94 88 LEU A O 1
ATOM 680 N N . PHE A 1 89 ? -6.392 -2.506 -1.071 1.00 96.44 89 PHE A N 1
ATOM 681 C CA . PHE A 1 89 ? -7.506 -1.563 -1.170 1.00 96.44 89 PHE A CA 1
ATOM 682 C C . PHE A 1 89 ? -8.712 -2.008 -0.338 1.00 96.44 89 PHE A C 1
ATOM 684 O O . PHE A 1 89 ? -8.926 -3.197 -0.122 1.00 96.44 89 PHE A O 1
ATOM 691 N N . ALA A 1 90 ? -9.518 -1.054 0.123 1.00 97.62 90 ALA A N 1
ATOM 692 C CA . ALA A 1 90 ? -10.714 -1.340 0.912 1.00 97.62 90 ALA A CA 1
ATOM 693 C C . ALA A 1 90 ? -11.851 -1.875 0.025 1.00 97.62 90 ALA A C 1
ATOM 695 O O . ALA A 1 90 ? -12.223 -1.233 -0.958 1.00 97.62 90 ALA A O 1
ATOM 696 N N . MET A 1 91 ? -12.443 -3.021 0.366 1.00 97.00 91 MET A N 1
ATOM 697 C CA . MET A 1 91 ? -13.611 -3.561 -0.353 1.00 97.00 91 MET A CA 1
ATOM 698 C C . MET A 1 91 ? -14.942 -3.027 0.186 1.00 97.00 91 MET A C 1
ATOM 700 O O . MET A 1 91 ? -15.937 -3.012 -0.541 1.00 97.00 91 MET A O 1
ATOM 704 N N . VAL A 1 92 ? -14.952 -2.568 1.437 1.00 97.50 92 VAL A N 1
ATOM 705 C CA . VAL A 1 92 ? -16.123 -2.082 2.179 1.00 97.50 92 VAL A CA 1
ATOM 706 C C . VAL A 1 92 ? -15.732 -0.777 2.888 1.00 97.50 92 VAL A C 1
ATOM 708 O O . VAL A 1 92 ? -14.569 -0.645 3.280 1.00 97.50 92 VAL A O 1
ATOM 711 N N . PRO A 1 93 ? -16.637 0.212 3.026 1.00 97.56 93 PRO A N 1
ATOM 712 C CA . PRO A 1 93 ? -16.365 1.389 3.844 1.00 97.56 93 PRO A CA 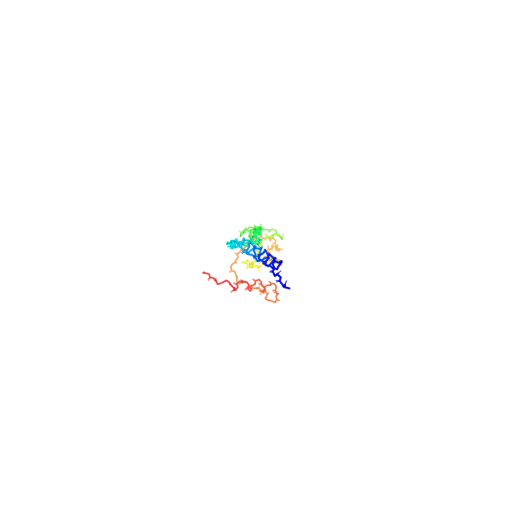1
ATOM 713 C C . PRO A 1 93 ? -16.214 1.011 5.323 1.00 97.56 93 PRO A C 1
ATOM 715 O O . PRO A 1 93 ? -16.957 0.179 5.838 1.00 97.56 93 PRO A O 1
ATOM 718 N N . GLY A 1 94 ? -15.266 1.634 6.016 1.00 97.00 94 GLY A N 1
ATOM 719 C CA . GLY A 1 94 ? -15.002 1.323 7.418 1.00 97.00 94 GLY A CA 1
ATOM 720 C C . GLY A 1 94 ? -13.726 1.962 7.940 1.00 97.00 94 GLY A C 1
ATOM 721 O O . GLY A 1 94 ? -13.095 2.775 7.265 1.00 97.00 94 GLY A O 1
ATOM 722 N N . THR A 1 95 ? -13.345 1.589 9.156 1.00 97.25 95 THR A N 1
ATOM 723 C CA . THR A 1 95 ? -12.125 2.077 9.802 1.00 97.25 95 THR A CA 1
ATOM 724 C C . THR A 1 95 ? -10.979 1.104 9.569 1.00 97.25 95 THR A C 1
ATOM 726 O O . THR A 1 95 ? -11.122 -0.095 9.798 1.00 97.25 95 THR A O 1
ATOM 729 N N . VAL A 1 96 ? -9.833 1.619 9.126 1.00 96.81 96 VAL A N 1
ATOM 730 C CA . VAL A 1 96 ? -8.632 0.808 8.894 1.00 96.81 96 VAL A CA 1
ATOM 731 C C . VAL A 1 96 ? -8.071 0.320 10.226 1.00 96.81 96 VAL A C 1
ATOM 733 O O . VAL A 1 96 ? -7.858 1.125 11.135 1.00 96.81 96 VAL A O 1
ATOM 736 N N . ARG A 1 97 ? -7.810 -0.989 10.318 1.00 95.56 97 ARG A N 1
ATOM 737 C CA . ARG A 1 97 ? -7.090 -1.609 11.430 1.00 95.56 97 ARG A CA 1
ATOM 738 C C . ARG A 1 97 ? -5.900 -2.420 10.935 1.00 95.56 97 ARG A C 1
ATOM 740 O O . ARG A 1 97 ? -6.045 -3.210 10.007 1.00 95.56 97 ARG A O 1
ATOM 747 N N . VAL A 1 98 ? -4.742 -2.219 11.555 1.00 94.38 98 VAL A N 1
ATOM 748 C CA . VAL A 1 98 ? -3.528 -3.010 11.344 1.00 94.38 98 VAL A CA 1
ATOM 749 C C . VAL A 1 98 ? -3.351 -3.943 12.535 1.00 94.38 98 VAL A C 1
ATOM 751 O O . VAL A 1 98 ? -3.169 -3.497 13.666 1.00 94.38 98 VAL A O 1
ATOM 754 N N . THR A 1 99 ? -3.410 -5.244 12.272 1.00 93.50 99 THR A N 1
ATOM 755 C CA . THR A 1 99 ? -3.205 -6.311 13.254 1.00 93.50 99 THR A CA 1
ATOM 756 C C . THR A 1 99 ? -1.964 -7.123 12.897 1.00 93.50 99 THR A C 1
ATOM 758 O O . THR A 1 99 ? -1.538 -7.172 11.743 1.00 93.50 99 THR A O 1
ATOM 761 N N . CYS A 1 100 ? -1.364 -7.757 13.902 1.00 90.62 100 CYS A N 1
ATOM 762 C CA . CYS A 1 100 ? -0.271 -8.707 13.717 1.00 90.62 100 CYS A CA 1
ATOM 763 C C . CYS A 1 100 ? -0.837 -10.119 13.868 1.00 90.62 100 CYS A C 1
ATOM 765 O O . CYS A 1 100 ? -0.745 -10.723 14.935 1.00 90.62 100 CYS A O 1
ATOM 767 N N . GLU A 1 101 ? -1.484 -10.613 12.818 1.00 87.38 101 GLU A N 1
ATOM 768 C CA . GLU A 1 101 ? -2.047 -11.962 12.766 1.00 87.38 101 GLU A CA 1
ATOM 769 C C . GLU A 1 101 ? -1.230 -12.871 11.849 1.00 87.38 101 GLU A C 1
ATOM 771 O O . GLU A 1 101 ? -0.466 -12.406 10.998 1.00 87.38 101 GLU A O 1
ATOM 776 N N . LYS A 1 102 ? -1.365 -14.187 12.045 1.00 83.88 102 LYS A N 1
ATOM 777 C CA . LYS A 1 102 ? -0.781 -15.150 11.112 1.00 83.88 102 LYS A CA 1
ATOM 778 C C . LYS A 1 102 ? -1.529 -15.030 9.781 1.00 83.88 102 LYS A C 1
ATOM 780 O O . LYS A 1 102 ? -2.755 -15.088 9.792 1.00 83.88 102 LYS A O 1
ATOM 785 N N . PRO A 1 103 ? -0.824 -14.842 8.656 1.00 80.25 103 PRO A N 1
ATOM 786 C CA . PRO A 1 103 ? -1.488 -14.663 7.380 1.00 80.25 103 PRO A CA 1
ATOM 787 C C . PRO A 1 103 ? -1.909 -16.018 6.798 1.00 80.25 103 PRO A C 1
ATOM 789 O O . PRO A 1 103 ? -1.061 -16.848 6.469 1.00 80.25 103 PRO A O 1
ATOM 792 N N . ASP A 1 104 ? -3.213 -16.213 6.607 1.00 78.00 104 ASP A N 1
ATOM 793 C CA . ASP A 1 104 ? -3.773 -17.389 5.933 1.00 78.00 104 ASP A CA 1
ATOM 794 C C . ASP A 1 104 ? -3.743 -17.179 4.408 1.00 78.00 104 ASP A C 1
ATOM 796 O O . ASP A 1 104 ? -4.734 -16.830 3.765 1.00 78.00 104 ASP A O 1
ATOM 800 N N . LEU A 1 105 ? -2.556 -17.310 3.813 1.00 7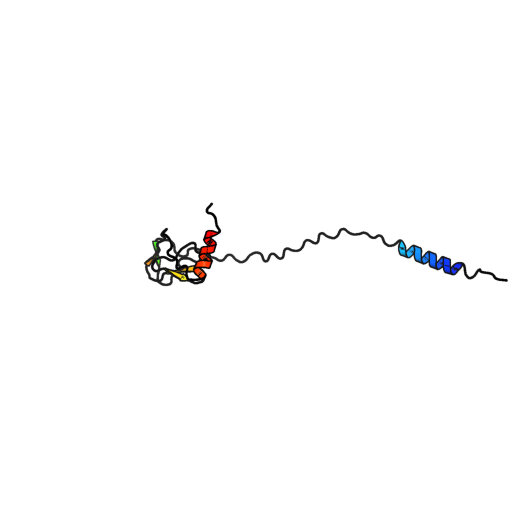5.25 105 LEU A N 1
ATOM 801 C CA . LEU A 1 105 ? -2.363 -17.132 2.372 1.00 75.25 105 LEU A CA 1
ATOM 802 C C . LEU A 1 105 ? -2.690 -18.423 1.616 1.00 75.25 105 LEU A C 1
ATOM 804 O O . LEU A 1 105 ? -2.158 -19.485 1.932 1.00 75.25 105 LEU A O 1
ATOM 808 N N . ASN A 1 106 ? -3.500 -18.320 0.558 1.00 78.88 106 ASN A N 1
ATOM 809 C CA . ASN A 1 106 ? -3.682 -19.427 -0.377 1.00 78.88 106 ASN A CA 1
ATOM 810 C C . ASN A 1 106 ? -2.404 -19.621 -1.215 1.00 78.88 106 ASN A C 1
ATOM 812 O O . ASN A 1 106 ? -2.115 -18.826 -2.115 1.00 78.88 106 ASN A O 1
ATOM 816 N N . MET A 1 107 ? -1.655 -20.683 -0.916 1.00 73.81 107 MET A N 1
ATOM 817 C CA . MET A 1 107 ? -0.387 -21.014 -1.572 1.00 73.81 107 MET A CA 1
ATOM 818 C C . MET A 1 107 ? -0.557 -21.614 -2.975 1.00 73.81 107 MET A C 1
ATOM 820 O O . MET A 1 107 ? 0.424 -21.720 -3.703 1.00 73.81 107 MET A O 1
ATOM 824 N N . ASP A 1 108 ? -1.777 -21.946 -3.401 1.00 78.00 108 ASP A N 1
ATOM 825 C CA . ASP A 1 108 ? -2.027 -22.515 -4.734 1.00 78.00 108 ASP A CA 1
ATOM 826 C C . ASP A 1 108 ? -1.907 -21.462 -5.850 1.00 78.00 108 ASP A C 1
ATOM 828 O O . ASP A 1 108 ? -1.768 -21.776 -7.034 1.00 78.00 108 ASP A O 1
ATOM 832 N N . HIS A 1 109 ? -1.951 -20.176 -5.491 1.00 76.44 109 HIS A N 1
ATOM 833 C CA . HIS A 1 109 ? -1.821 -19.077 -6.437 1.00 76.44 109 HIS A CA 1
ATOM 834 C C . HIS A 1 109 ? -0.343 -18.769 -6.698 1.00 76.44 109 HIS A C 1
ATOM 836 O O . HIS A 1 109 ? 0.368 -18.270 -5.826 1.00 76.44 109 HIS A O 1
ATOM 842 N N . SER A 1 110 ? 0.106 -18.976 -7.938 1.00 72.81 110 SER A N 1
ATOM 843 C CA . SER A 1 110 ? 1.509 -18.800 -8.353 1.00 72.81 110 SER A CA 1
ATOM 844 C C . SER A 1 110 ? 2.132 -17.461 -7.934 1.00 72.81 110 SER A C 1
ATOM 846 O O . SER A 1 110 ? 3.275 -17.417 -7.486 1.00 72.81 110 SER A O 1
ATOM 848 N N . TRP A 1 111 ? 1.370 -16.365 -8.007 1.00 73.88 111 TRP A N 1
ATOM 849 C CA . TRP A 1 111 ? 1.860 -15.033 -7.634 1.00 73.88 111 TRP A CA 1
ATOM 850 C C . TRP A 1 111 ? 1.994 -14.829 -6.114 1.00 73.88 111 TRP A C 1
ATOM 852 O O . TRP A 1 111 ? 2.768 -13.974 -5.685 1.00 73.88 111 TRP A O 1
ATOM 862 N N . VAL A 1 112 ? 1.273 -15.602 -5.293 1.00 74.31 112 VAL A N 1
ATOM 863 C CA . VAL A 1 112 ? 1.433 -15.605 -3.829 1.00 74.31 112 VAL A CA 1
ATOM 864 C C . VAL A 1 112 ? 2.744 -16.294 -3.472 1.00 74.31 112 VAL A C 1
ATOM 866 O O . VAL A 1 112 ? 3.527 -15.740 -2.705 1.00 74.31 112 VAL A O 1
ATOM 869 N N . VAL A 1 113 ? 3.024 -17.443 -4.092 1.00 73.69 113 VAL A N 1
ATOM 870 C CA . VAL A 1 113 ? 4.268 -18.202 -3.893 1.00 73.69 113 VAL A CA 1
ATOM 871 C C . VAL A 1 113 ? 5.485 -17.362 -4.262 1.00 73.69 113 VAL A C 1
ATOM 873 O O . VAL A 1 113 ? 6.419 -17.265 -3.468 1.00 73.69 113 VAL A O 1
ATOM 876 N N . GLU A 1 114 ? 5.451 -16.684 -5.416 1.00 71.44 114 GLU A N 1
ATOM 877 C CA . GLU A 1 114 ? 6.519 -15.763 -5.815 1.00 71.44 114 GLU A CA 1
ATOM 878 C C . GLU A 1 114 ? 6.749 -14.682 -4.754 1.00 71.44 114 GLU A C 1
ATOM 880 O O . GLU A 1 114 ? 7.890 -14.424 -4.390 1.00 71.44 114 GLU A O 1
ATOM 885 N N . MET A 1 115 ? 5.691 -14.074 -4.209 1.00 70.06 115 MET A N 1
ATOM 886 C CA . MET A 1 115 ? 5.824 -13.010 -3.210 1.00 70.06 115 MET A CA 1
ATOM 887 C C . MET A 1 115 ? 6.271 -13.502 -1.827 1.00 70.06 115 MET A C 1
ATOM 889 O O . MET A 1 115 ? 7.016 -12.786 -1.156 1.00 70.06 115 MET A O 1
ATOM 893 N N . VAL A 1 116 ? 5.837 -14.691 -1.402 1.00 68.38 116 VAL A N 1
ATOM 894 C CA . VAL A 1 116 ? 6.176 -15.285 -0.098 1.00 68.38 116 VAL A CA 1
ATOM 895 C C . VAL A 1 116 ? 7.601 -15.833 -0.091 1.00 68.38 116 VAL A C 1
ATOM 897 O O . VAL A 1 116 ? 8.326 -15.620 0.878 1.00 68.38 116 VAL A O 1
ATOM 900 N N . HIS A 1 117 ? 8.055 -16.453 -1.184 1.00 62.84 117 HIS A N 1
ATOM 901 C CA . HIS A 1 117 ? 9.410 -17.005 -1.285 1.00 62.84 117 HIS A CA 1
ATOM 902 C C . HIS A 1 117 ? 10.501 -15.925 -1.125 1.00 62.84 117 HIS A C 1
ATOM 904 O O . HIS A 1 117 ? 11.591 -16.200 -0.626 1.00 62.84 117 HIS A O 1
ATOM 910 N N . TYR A 1 118 ? 10.203 -14.659 -1.450 1.00 57.31 118 TYR A N 1
ATOM 911 C CA . TYR A 1 118 ? 11.113 -13.536 -1.185 1.00 57.31 118 TYR A CA 1
ATOM 912 C C . TYR A 1 118 ? 11.238 -13.152 0.300 1.00 57.31 118 TYR A C 1
ATOM 914 O O . TYR A 1 118 ? 12.226 -12.516 0.664 1.00 57.31 118 TYR A O 1
ATOM 922 N N . LEU A 1 119 ? 10.282 -13.516 1.160 1.00 55.88 119 LEU A N 1
ATOM 923 C CA . LEU A 1 119 ? 10.331 -13.219 2.599 1.00 55.88 119 LEU A CA 1
ATOM 924 C C . LEU A 1 119 ? 11.204 -14.217 3.370 1.00 55.88 119 LEU A C 1
ATOM 926 O O . LEU A 1 119 ? 11.785 -13.857 4.388 1.00 55.88 119 LEU A O 1
ATOM 930 N N . GLN A 1 120 ? 11.358 -15.442 2.862 1.00 56.00 120 GLN A N 1
ATOM 931 C CA . GLN A 1 120 ? 12.164 -16.492 3.496 1.00 56.00 120 GLN A CA 1
ATOM 932 C C . GLN A 1 120 ? 13.679 -16.311 3.272 1.00 56.00 120 GLN A C 1
ATOM 934 O O . GLN A 1 120 ? 14.486 -16.939 3.951 1.00 56.00 120 GLN A O 1
ATOM 939 N N . TRP A 1 121 ? 14.074 -15.430 2.344 1.00 54.19 121 TRP A N 1
ATOM 940 C CA . TRP A 1 121 ? 15.474 -15.159 1.988 1.00 54.19 121 TRP A CA 1
ATOM 941 C C . TRP A 1 121 ? 16.117 -13.999 2.775 1.00 54.19 121 TRP A C 1
ATOM 943 O O . TRP A 1 121 ? 17.288 -13.692 2.565 1.00 54.19 121 TRP A O 1
ATOM 953 N N . PHE A 1 122 ? 15.389 -13.353 3.692 1.00 43.94 122 PHE A N 1
ATOM 954 C CA . PHE A 1 122 ? 15.960 -12.379 4.627 1.00 43.94 122 PHE A CA 1
ATOM 955 C C . PHE A 1 122 ? 15.988 -12.981 6.037 1.00 43.94 122 PHE A C 1
ATOM 957 O O . PHE A 1 122 ? 14.930 -13.075 6.662 1.00 43.94 122 PHE A O 1
ATOM 964 N N . PRO A 1 123 ? 17.159 -13.390 6.565 1.00 38.00 123 PRO A N 1
ATOM 965 C CA . PRO A 1 123 ? 17.257 -13.711 7.979 1.00 38.00 123 PRO A CA 1
ATOM 966 C C . PRO A 1 123 ? 16.941 -12.442 8.777 1.00 38.00 123 PRO A C 1
ATOM 968 O O . PRO A 1 123 ? 17.471 -11.368 8.483 1.00 38.00 123 PRO A O 1
ATOM 971 N N . ALA A 1 124 ? 16.034 -12.564 9.746 1.00 45.47 124 ALA A N 1
ATOM 972 C CA . ALA A 1 124 ? 15.809 -11.527 10.741 1.00 45.47 124 ALA A CA 1
ATOM 973 C C . ALA A 1 124 ? 17.157 -11.197 11.407 1.00 45.47 124 ALA A C 1
ATOM 975 O O . ALA A 1 124 ? 17.845 -12.109 11.868 1.00 45.47 124 ALA A O 1
ATOM 976 N N . LEU A 1 125 ? 17.549 -9.920 11.369 1.00 42.44 125 LEU A N 1
ATOM 977 C CA . LEU A 1 125 ? 18.672 -9.388 12.146 1.00 42.44 125 LEU A CA 1
ATOM 978 C C . LEU A 1 125 ? 18.308 -9.341 13.630 1.00 42.44 125 LEU A C 1
ATOM 980 O O . LEU A 1 125 ? 17.134 -9.010 13.921 1.00 42.44 125 LEU A O 1
#

InterPro domains:
  IPR001684 Large ribosomal subunit protein bL27 [PF01016] (31-101)
  IPR001684 Large ribosomal subunit protein bL27 [PR00063] (33-57)
  IPR001684 Large ribosomal subunit protein bL27 [PR00063] (58-82)
  IPR001684 Large ribosomal subunit protein bL27 [PR00063] (83-107)
  IPR001684 Large ribosomal subunit protein bL27 [PTHR15893] (20-102)

Secondary structure (DSSP, 8-state):
---TTSSHHHHHHHHHHHHHHSS---------------------PPPP--EESS-TT-EE-TT-EEEE-SS-SS---TTEEE-TTS-EEESSSEE-----------TTSHHHHHHHHTTTTS---

Foldseek 3Di:
DDDPPVPPPPVVVVVVVVVVVPPPDPPPVDDPPPPPDDPPPPDDDDDDPWFAPDDAFDWDAAFAWGGGDQAPPDAADPQWDADLRGIITGHHTDTDDDDDDDHPDDPVDPSVVVRVVVVVPDDDD

Radius of gyration: 40.33 Å; chains: 1; bounding box: 108×30×84 Å

pLDDT: mean 76.58, std 17.24, range [38.0, 97.88]

Sequence (125 aa):
MFSLVQRINALSIKAQIYTNVLAEAVISRGASKKAGGSTKNHGNARRKRRGIRVQDGRFVQKGTILVLQRNLIFHPGLNVGFGRNGTLFAMVPGTVRVTCEKPDLNMDHSWVVEMVHYLQWFPAL